Protein AF-A0A662XK79-F1 (afdb_monomer_lite)

Foldseek 3Di:
DDDDDLVVVLVPDDLVPDDPVCNVDPVSVVVVVVCPDPVNVVVVVVVVVVVVVVVVVVVLVVLVPDDLQNVQADPVRHGDDLVRLVVVLVVLVVVLVVQVPDPDRPPVSNVSSVVNNVSSVVVNVVVD

Radius of gyration: 21.62 Å; chains: 1; bounding box: 50×23×56 Å

pLDDT: mean 87.81, std 6.33, range [52.75, 94.81]

Secondary structure (DSSP, 8-state):
-PPP-HHHHHHH--GGGS-HHHHTS-HHHHHHHHHHSTTHHHHHHHHHHHHHHHHHHHHHHHHHH--HHHHTB-TTSPBPPHHHHHHHHHHHHHHHHHHHTSSS--HHHHHHHHHHHHHHHHHHHHT-

Sequence (128 aa):
MKAFSLPSFLASIKPRKLPPQIKLSKWKALYTAFVRSPHFEPWFNYRRQRCIHHFANTLRTLRQSVDADLLLSSPFGDDLSQEQCVKLQKEMEVALELEKARGEMDKQHIRIIKKHLKAVKQRLRSST

Structure (mmCIF, N/CA/C/O backbone):
data_AF-A0A662XK79-F1
#
_entry.id   AF-A0A662XK79-F1
#
loop_
_atom_site.group_PDB
_atom_site.id
_atom_site.type_symbol
_atom_site.label_atom_id
_atom_site.label_alt_id
_atom_site.label_comp_id
_atom_site.label_asym_id
_atom_site.label_entity_id
_atom_site.label_seq_id
_atom_site.pdbx_PDB_ins_code
_atom_site.Cartn_x
_atom_site.Cartn_y
_atom_site.Cartn_z
_atom_site.occupancy
_atom_site.B_iso_or_equiv
_atom_site.auth_seq_id
_atom_site.auth_comp_id
_atom_site.auth_asym_id
_atom_site.auth_atom_id
_atom_site.pdbx_PDB_model_num
ATOM 1 N N . MET A 1 1 ? -0.176 5.571 -3.724 1.00 64.56 1 MET A N 1
ATOM 2 C CA . MET A 1 1 ? 1.019 5.031 -4.425 1.00 64.56 1 MET A CA 1
ATOM 3 C C . MET A 1 1 ? 1.745 6.163 -5.134 1.00 64.56 1 MET A C 1
ATOM 5 O O . MET A 1 1 ? 1.076 6.931 -5.818 1.00 64.56 1 MET A O 1
ATOM 9 N N . LYS A 1 2 ? 3.077 6.243 -4.997 1.00 74.88 2 LYS A N 1
ATOM 10 C CA . LYS A 1 2 ? 3.925 7.246 -5.667 1.00 74.88 2 LYS A CA 1
ATOM 11 C C . LYS A 1 2 ? 3.724 7.211 -7.191 1.00 74.88 2 LYS A C 1
ATOM 13 O O . LYS A 1 2 ? 3.499 6.136 -7.754 1.00 74.88 2 LYS A O 1
ATOM 18 N N . ALA A 1 3 ? 3.778 8.374 -7.836 1.00 83.38 3 ALA A N 1
ATOM 19 C CA . ALA A 1 3 ? 3.783 8.465 -9.293 1.00 83.38 3 ALA A CA 1
ATOM 20 C C . ALA A 1 3 ? 5.038 7.789 -9.868 1.00 83.38 3 ALA A C 1
ATOM 22 O O . ALA A 1 3 ? 6.097 7.778 -9.230 1.00 83.38 3 ALA A O 1
ATOM 23 N N . PHE A 1 4 ? 4.916 7.208 -11.062 1.00 87.94 4 PHE A N 1
ATOM 24 C CA . PHE A 1 4 ? 6.075 6.659 -11.754 1.00 87.94 4 PHE A CA 1
ATOM 25 C C . PHE A 1 4 ? 7.028 7.793 -12.149 1.00 87.94 4 PHE A C 1
ATOM 27 O O . PHE A 1 4 ? 6.606 8.853 -12.598 1.00 87.94 4 PHE A O 1
ATOM 34 N N . SER A 1 5 ? 8.324 7.561 -11.967 1.00 91.75 5 SER A N 1
ATOM 35 C CA . SER A 1 5 ? 9.381 8.510 -12.304 1.00 91.75 5 SER A CA 1
ATOM 36 C C . SER A 1 5 ? 10.528 7.728 -12.917 1.00 91.75 5 SER A C 1
ATOM 38 O O . SER A 1 5 ? 11.120 6.877 -12.251 1.00 91.75 5 SER A O 1
ATOM 40 N N . LEU A 1 6 ? 10.852 8.022 -14.178 1.00 92.50 6 LEU A N 1
ATOM 41 C CA . LEU A 1 6 ? 11.962 7.381 -14.881 1.00 92.50 6 LEU A CA 1
ATOM 42 C C . LEU A 1 6 ? 13.299 7.547 -14.124 1.00 92.50 6 LEU A C 1
ATOM 44 O O . LEU A 1 6 ? 13.973 6.536 -13.928 1.00 92.50 6 LEU A O 1
ATOM 48 N N . PRO A 1 7 ? 13.670 8.742 -13.611 1.00 93.81 7 PRO A N 1
ATOM 49 C CA . PRO A 1 7 ? 14.865 8.889 -12.776 1.00 93.81 7 PRO A CA 1
ATOM 50 C C . PRO A 1 7 ? 14.857 7.986 -11.538 1.00 93.81 7 PRO A C 1
ATOM 52 O O . PRO A 1 7 ? 15.841 7.300 -11.266 1.00 93.81 7 PRO A O 1
ATOM 55 N N . SER A 1 8 ? 13.728 7.930 -10.820 1.00 91.50 8 SER A N 1
ATOM 56 C CA . SER A 1 8 ? 13.595 7.077 -9.629 1.00 91.50 8 SER A CA 1
ATOM 57 C C . SER A 1 8 ? 13.703 5.591 -9.984 1.00 91.50 8 SER A C 1
ATOM 59 O O . SER A 1 8 ? 14.341 4.822 -9.268 1.00 91.50 8 SER A O 1
ATOM 61 N N . PHE A 1 9 ? 13.103 5.183 -11.105 1.00 91.69 9 PHE A N 1
ATOM 62 C CA . PHE A 1 9 ? 13.165 3.813 -11.603 1.00 91.69 9 PHE A CA 1
ATOM 63 C C . PHE A 1 9 ? 14.600 3.413 -11.953 1.00 91.69 9 PHE A C 1
ATOM 65 O O . PHE A 1 9 ? 15.091 2.409 -11.439 1.00 91.69 9 PHE A O 1
ATOM 72 N N . LEU A 1 10 ? 15.306 4.224 -12.745 1.00 93.50 10 LEU A N 1
ATOM 73 C CA . LEU A 1 10 ? 16.693 3.950 -13.122 1.00 93.50 10 LEU A CA 1
ATOM 74 C C . LEU A 1 10 ? 17.627 3.898 -11.905 1.00 93.50 10 LEU A C 1
ATOM 76 O O . LEU A 1 10 ? 18.527 3.063 -11.876 1.00 93.50 10 LEU A O 1
ATOM 80 N N . ALA A 1 11 ? 17.396 4.738 -10.891 1.00 92.94 11 ALA A N 1
ATOM 81 C CA . ALA A 1 11 ? 18.157 4.718 -9.641 1.00 92.94 11 ALA A CA 1
ATOM 82 C C . ALA A 1 11 ? 17.901 3.456 -8.795 1.00 92.94 11 ALA A C 1
ATOM 84 O O . ALA A 1 11 ? 18.793 2.997 -8.088 1.00 92.94 11 ALA A O 1
ATOM 85 N N . SER A 1 12 ? 16.700 2.873 -8.876 1.00 92.19 12 SER A N 1
ATOM 86 C CA . SER A 1 12 ? 16.344 1.656 -8.129 1.00 92.19 12 SER A CA 1
ATOM 87 C C . SER A 1 12 ? 16.975 0.374 -8.691 1.00 92.19 12 SER A C 1
ATOM 89 O O . SER A 1 12 ? 17.062 -0.641 -7.992 1.00 92.19 12 SER A O 1
ATOM 91 N N . ILE A 1 13 ? 17.432 0.400 -9.948 1.00 92.12 13 ILE A N 1
ATOM 92 C CA . ILE A 1 13 ? 18.032 -0.758 -10.612 1.00 92.12 13 ILE A CA 1
ATOM 93 C C . ILE A 1 13 ? 19.426 -1.006 -10.035 1.00 92.12 13 ILE A C 1
ATOM 95 O O . ILE A 1 13 ? 20.287 -0.133 -10.056 1.00 92.12 13 ILE A O 1
ATOM 99 N N . LYS A 1 14 ? 19.672 -2.236 -9.570 1.00 91.88 14 LYS A N 1
ATOM 100 C CA . LYS A 1 14 ? 20.995 -2.696 -9.122 1.00 91.88 14 LYS A CA 1
ATOM 101 C C . LYS A 1 14 ? 21.740 -3.315 -10.310 1.00 91.88 14 LYS A C 1
ATOM 103 O O . LYS A 1 14 ? 21.460 -4.474 -10.625 1.00 91.88 14 LYS A O 1
ATOM 108 N N . PRO A 1 15 ? 22.726 -2.639 -10.939 1.00 87.25 15 PRO A N 1
ATOM 109 C CA . PRO A 1 15 ? 23.335 -3.131 -12.180 1.00 87.25 15 PRO A CA 1
ATOM 110 C C . PRO A 1 15 ? 24.010 -4.497 -12.010 1.00 87.25 15 PRO A C 1
ATOM 112 O O . PRO A 1 15 ? 23.971 -5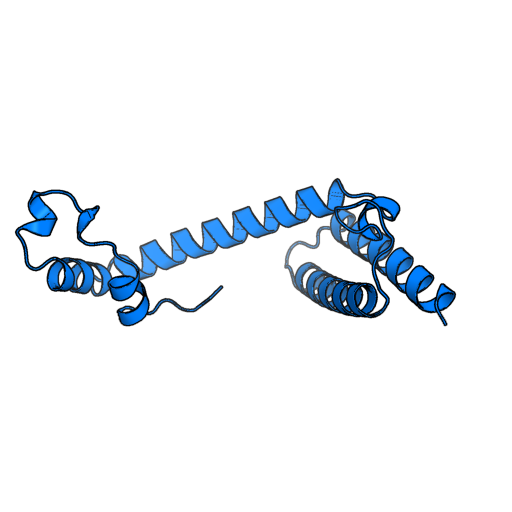.342 -12.900 1.00 87.25 15 PRO A O 1
ATOM 115 N N . ARG A 1 16 ? 24.549 -4.771 -10.814 1.00 87.12 16 ARG A N 1
ATOM 116 C CA . ARG A 1 16 ? 25.169 -6.059 -10.461 1.00 87.12 16 ARG A CA 1
ATOM 117 C C . ARG A 1 16 ? 24.200 -7.247 -10.516 1.00 87.12 16 ARG A C 1
ATOM 119 O O . ARG A 1 16 ? 24.653 -8.368 -10.725 1.00 87.12 16 ARG A O 1
ATOM 126 N N . LYS A 1 17 ? 22.890 -7.017 -10.375 1.00 91.81 17 LYS A N 1
ATOM 127 C CA . LYS A 1 17 ? 21.851 -8.060 -10.446 1.00 91.81 17 LYS A CA 1
ATOM 128 C C . LYS A 1 17 ? 21.284 -8.265 -11.853 1.00 91.81 17 LYS A C 1
ATOM 130 O O . LYS A 1 17 ? 20.444 -9.137 -12.036 1.00 91.81 17 LYS A O 1
ATOM 135 N N . LEU A 1 18 ? 21.715 -7.473 -12.835 1.00 89.69 18 LEU A N 1
ATOM 136 C CA . LEU A 1 18 ? 21.233 -7.612 -14.205 1.00 89.69 18 LEU A CA 1
ATOM 137 C C . LEU A 1 18 ? 21.827 -8.865 -14.882 1.00 89.69 18 LEU A C 1
ATOM 139 O O . LEU A 1 18 ? 22.957 -9.259 -14.562 1.00 89.69 18 LEU A O 1
ATOM 143 N N . PRO A 1 19 ? 21.104 -9.479 -15.831 1.00 90.94 19 PRO A N 1
ATOM 144 C CA . PRO A 1 19 ? 21.651 -10.515 -16.701 1.00 90.94 19 PRO A CA 1
ATOM 145 C C . PRO A 1 19 ? 22.919 -10.037 -17.434 1.00 90.94 19 PRO A C 1
ATOM 147 O O . PRO A 1 19 ? 22.996 -8.851 -17.780 1.00 90.94 19 PRO A O 1
ATOM 150 N N . PRO A 1 20 ? 23.906 -10.917 -17.696 1.00 89.31 20 PRO A N 1
ATOM 151 C CA . PRO A 1 20 ? 25.154 -10.555 -18.378 1.00 89.31 20 PRO A CA 1
ATOM 152 C C . PRO A 1 20 ? 24.943 -9.788 -19.690 1.00 89.31 20 PRO A C 1
ATOM 154 O O . PRO A 1 20 ? 25.593 -8.775 -19.921 1.00 89.31 20 PRO A O 1
ATOM 157 N N . GLN A 1 21 ? 23.961 -10.195 -20.495 1.00 88.00 21 GLN A N 1
ATOM 158 C CA . GLN A 1 21 ? 23.626 -9.572 -21.779 1.00 88.00 21 GLN A CA 1
ATOM 159 C C . GLN A 1 21 ? 23.222 -8.100 -21.613 1.00 88.00 21 GLN A C 1
ATOM 161 O O . GLN A 1 21 ? 23.595 -7.243 -22.407 1.00 88.00 21 GLN A O 1
ATOM 166 N N . ILE A 1 22 ? 22.494 -7.791 -20.538 1.00 87.31 22 ILE A N 1
ATOM 167 C CA . ILE A 1 22 ? 22.053 -6.428 -20.235 1.00 87.31 22 ILE A CA 1
ATOM 168 C C . ILE A 1 22 ? 23.205 -5.624 -19.624 1.00 87.31 22 ILE A C 1
ATOM 170 O O . ILE A 1 22 ? 23.372 -4.453 -19.961 1.00 87.31 22 ILE A O 1
ATOM 174 N N . LYS A 1 23 ? 24.036 -6.239 -18.771 1.00 82.44 23 LYS A N 1
ATOM 175 C CA . LYS A 1 23 ? 25.212 -5.589 -18.161 1.00 82.44 23 LYS A CA 1
ATOM 176 C C . LYS A 1 23 ? 26.216 -5.090 -19.194 1.00 82.44 23 LYS A C 1
ATOM 178 O O . LYS A 1 23 ? 26.751 -4.002 -19.022 1.00 82.44 23 LYS A O 1
ATOM 183 N N . LEU A 1 24 ? 26.455 -5.888 -20.234 1.00 82.31 24 LEU A N 1
ATOM 184 C CA . LEU A 1 24 ? 27.391 -5.576 -21.317 1.00 82.31 24 LEU A CA 1
ATOM 185 C C . LEU A 1 24 ? 26.857 -4.498 -22.276 1.00 82.31 24 LEU A C 1
ATOM 187 O O . LEU A 1 24 ? 27.596 -3.981 -23.107 1.00 82.31 24 LEU A O 1
ATOM 191 N N . SER A 1 25 ? 25.579 -4.138 -22.156 1.00 83.69 25 SER A N 1
ATOM 192 C CA . SER A 1 25 ? 24.919 -3.133 -22.986 1.00 83.69 25 SER A CA 1
ATOM 193 C C . SER A 1 25 ? 24.787 -1.777 -22.275 1.00 83.69 25 SER A C 1
ATOM 195 O O . SER A 1 25 ? 24.994 -1.646 -21.065 1.00 83.69 25 SER A O 1
ATOM 197 N N . LYS A 1 26 ? 24.329 -0.751 -23.007 1.00 89.44 26 LYS A N 1
ATOM 198 C CA . LYS A 1 26 ? 23.882 0.529 -22.428 1.00 89.44 26 LYS A CA 1
ATOM 199 C C . LYS A 1 26 ? 22.536 0.351 -21.702 1.00 89.44 26 LYS A C 1
ATOM 201 O O . LYS A 1 26 ? 21.518 0.887 -22.137 1.00 89.44 26 LYS A O 1
ATOM 206 N N . TRP A 1 27 ? 22.519 -0.377 -20.581 1.00 92.19 27 TRP A N 1
ATOM 207 C CA . TRP A 1 27 ? 21.290 -0.776 -19.876 1.00 92.19 27 TRP A CA 1
ATOM 208 C C . TRP A 1 27 ? 20.348 0.401 -19.579 1.00 92.19 27 TRP A C 1
ATOM 210 O O . TRP A 1 27 ? 19.142 0.286 -19.782 1.00 92.19 27 TRP A O 1
ATOM 220 N N . LYS A 1 28 ? 20.879 1.567 -19.175 1.00 93.62 28 LYS A N 1
ATOM 221 C CA . LYS A 1 28 ? 20.066 2.773 -18.923 1.00 93.62 28 LYS A CA 1
ATOM 222 C C . LYS A 1 28 ? 19.273 3.199 -20.159 1.00 93.62 28 LYS A C 1
ATOM 224 O O . LYS A 1 28 ? 18.103 3.554 -20.037 1.00 93.62 28 LYS A O 1
ATOM 229 N N . ALA A 1 29 ? 19.900 3.153 -21.334 1.00 93.12 29 ALA A N 1
ATOM 230 C CA . ALA A 1 29 ? 19.259 3.502 -22.596 1.00 93.12 29 ALA A CA 1
ATOM 231 C C . ALA A 1 29 ? 18.180 2.478 -22.970 1.00 93.12 29 ALA A C 1
ATOM 233 O O . ALA A 1 29 ? 17.080 2.882 -23.333 1.00 93.12 29 ALA A O 1
ATOM 234 N N . LEU A 1 30 ? 18.446 1.179 -22.784 1.00 91.56 30 LEU A N 1
ATOM 235 C CA . LEU A 1 30 ? 17.460 0.118 -23.029 1.00 91.56 30 LEU A CA 1
ATOM 236 C C . LEU A 1 30 ? 16.203 0.289 -22.171 1.00 91.56 30 LEU A C 1
ATOM 238 O O . LEU A 1 30 ? 15.092 0.319 -22.693 1.00 91.56 30 LEU A O 1
ATOM 242 N N . TYR A 1 31 ? 16.367 0.462 -20.858 1.00 92.31 31 TYR A N 1
ATOM 243 C CA . TYR A 1 31 ? 15.231 0.662 -19.955 1.00 92.31 31 TYR A CA 1
ATOM 244 C C . TYR A 1 31 ? 14.498 1.982 -20.217 1.00 92.31 31 TYR A C 1
ATOM 246 O O . TYR A 1 31 ? 13.278 2.038 -20.092 1.00 92.31 31 TYR A O 1
ATOM 254 N N . THR A 1 32 ? 15.216 3.032 -20.623 1.00 94.81 32 THR A N 1
ATOM 255 C CA . THR A 1 32 ? 14.598 4.301 -21.036 1.00 94.81 32 THR A CA 1
ATOM 256 C C . THR A 1 32 ? 13.756 4.126 -22.299 1.00 94.81 32 THR A C 1
ATOM 258 O O . THR A 1 32 ? 12.629 4.611 -22.343 1.00 94.81 32 THR A O 1
ATOM 261 N N . ALA A 1 33 ? 14.271 3.415 -23.305 1.00 93.25 33 ALA A N 1
ATOM 262 C CA . ALA A 1 33 ? 13.544 3.126 -24.538 1.00 93.25 33 ALA A CA 1
ATOM 263 C C . ALA A 1 33 ? 12.298 2.272 -24.268 1.00 93.25 33 ALA A C 1
ATOM 265 O O . ALA A 1 33 ? 11.225 2.582 -24.774 1.00 93.25 33 ALA A O 1
ATOM 266 N N . PHE A 1 34 ? 12.415 1.261 -23.402 1.00 92.00 34 PHE A N 1
ATOM 267 C CA . PHE A 1 34 ? 11.276 0.456 -22.966 1.00 92.00 34 PHE A CA 1
ATOM 268 C C . PHE A 1 34 ? 10.183 1.314 -22.316 1.00 92.00 34 PHE A C 1
ATOM 270 O O . PHE A 1 34 ? 9.028 1.235 -22.720 1.00 92.00 34 PHE A O 1
ATOM 277 N N . VAL A 1 35 ? 10.544 2.176 -21.360 1.00 94.00 35 VAL A N 1
ATOM 278 C CA . VAL A 1 35 ? 9.591 3.060 -20.664 1.00 94.00 35 VAL A CA 1
ATOM 279 C C . VAL A 1 35 ? 8.930 4.067 -21.609 1.00 94.00 35 VAL A C 1
ATOM 281 O O . VAL A 1 35 ? 7.773 4.420 -21.417 1.00 94.00 35 VAL A O 1
ATOM 284 N N . ARG A 1 36 ? 9.652 4.533 -22.631 1.00 93.94 36 ARG A N 1
ATOM 285 C CA . ARG A 1 36 ? 9.124 5.455 -23.649 1.00 93.94 36 ARG A CA 1
ATOM 286 C C . ARG A 1 36 ? 8.322 4.758 -24.750 1.00 93.94 36 ARG A C 1
ATOM 288 O O . ARG A 1 36 ? 7.767 5.444 -25.601 1.00 93.94 36 ARG A O 1
ATOM 295 N N . SER A 1 37 ? 8.282 3.427 -24.769 1.00 93.62 37 SER A N 1
ATOM 296 C CA . SER A 1 37 ? 7.508 2.689 -25.764 1.00 93.62 37 SER A CA 1
ATOM 297 C C . SER A 1 37 ? 6.002 2.923 -25.567 1.00 93.62 37 SER A C 1
ATOM 299 O O . SER A 1 37 ? 5.545 3.049 -24.427 1.00 93.62 37 SER A O 1
ATOM 301 N N . PRO A 1 38 ? 5.200 2.918 -26.646 1.00 93.75 38 PRO A N 1
ATOM 302 C CA . PRO A 1 38 ? 3.760 3.188 -26.567 1.00 93.75 38 PRO A CA 1
ATOM 303 C C . PRO A 1 38 ? 2.992 2.153 -25.730 1.00 93.75 38 PRO A C 1
ATOM 305 O O . PRO A 1 38 ? 1.895 2.420 -25.249 1.00 93.75 38 PRO A O 1
ATOM 308 N N . HIS A 1 39 ? 3.566 0.968 -25.522 1.00 91.75 39 HIS A N 1
ATOM 309 C CA . HIS A 1 39 ? 2.935 -0.110 -24.762 1.00 91.75 39 HIS A CA 1
ATOM 310 C C . HIS A 1 39 ? 3.237 -0.056 -23.264 1.00 91.75 39 HIS A C 1
ATOM 312 O O . HIS A 1 39 ? 2.565 -0.739 -22.489 1.00 91.75 39 HIS A O 1
ATOM 318 N N . PHE A 1 40 ? 4.225 0.739 -22.838 1.00 92.94 40 PHE A N 1
ATOM 319 C CA . PHE A 1 40 ? 4.628 0.784 -21.437 1.00 92.94 40 PHE A CA 1
ATOM 320 C C . PHE A 1 40 ? 3.525 1.342 -20.547 1.00 92.94 40 PHE A C 1
ATOM 322 O O . PHE A 1 40 ? 3.168 0.706 -19.560 1.00 92.94 40 PHE A O 1
ATOM 329 N N . GLU A 1 41 ? 2.979 2.509 -20.881 1.00 90.56 41 GLU A N 1
ATOM 330 C CA . GLU A 1 41 ? 2.013 3.191 -20.021 1.00 90.56 41 GLU A CA 1
ATOM 331 C C . GLU A 1 41 ? 0.703 2.398 -19.846 1.00 90.56 41 GLU A C 1
ATOM 333 O O . GLU A 1 41 ? 0.309 2.184 -18.694 1.00 90.56 41 GLU A O 1
ATOM 338 N N . PRO A 1 42 ? 0.072 1.848 -20.907 1.00 93.00 42 PRO A N 1
ATOM 339 C CA . PRO A 1 42 ? -1.092 0.975 -20.751 1.00 93.00 42 PRO A CA 1
ATOM 340 C C . PRO A 1 42 ? -0.800 -0.256 -19.882 1.00 93.00 42 PRO A C 1
ATOM 342 O O . PRO A 1 42 ? -1.550 -0.563 -18.951 1.00 93.00 42 PRO A O 1
ATOM 345 N N . TRP A 1 43 ? 0.322 -0.938 -20.136 1.00 92.81 43 TRP A N 1
ATOM 346 C CA . TRP A 1 43 ? 0.735 -2.111 -19.363 1.00 92.81 43 TRP A CA 1
ATOM 347 C C . TRP A 1 43 ? 1.007 -1.768 -17.892 1.00 92.81 43 TRP A C 1
ATOM 349 O O . TRP A 1 43 ? 0.544 -2.472 -16.988 1.00 92.81 43 TRP A O 1
ATOM 359 N N . PHE A 1 44 ? 1.732 -0.676 -17.642 1.00 91.62 44 PHE A N 1
ATOM 360 C CA . PHE A 1 44 ? 2.093 -0.214 -16.307 1.00 91.62 44 PHE A CA 1
ATOM 361 C C . PHE A 1 44 ? 0.851 0.184 -15.514 1.00 91.62 44 PHE A C 1
ATOM 363 O O . PHE A 1 44 ? 0.689 -0.248 -14.372 1.00 91.62 44 PHE A O 1
ATOM 370 N N . ASN A 1 45 ? -0.057 0.947 -16.126 1.00 91.31 45 ASN A N 1
ATOM 371 C CA . ASN A 1 45 ? -1.300 1.369 -15.494 1.00 91.31 45 ASN A CA 1
ATOM 372 C C . ASN A 1 45 ? -2.192 0.171 -15.165 1.00 91.31 45 ASN A C 1
ATOM 374 O O . ASN A 1 45 ? -2.665 0.072 -14.033 1.00 91.31 45 ASN A O 1
ATOM 378 N N . TYR A 1 46 ? -2.340 -0.790 -16.082 1.00 93.12 46 TYR A N 1
ATOM 379 C CA . TYR A 1 46 ? -3.077 -2.027 -15.814 1.00 93.12 46 TYR A CA 1
ATOM 380 C C . TYR A 1 46 ? -2.486 -2.805 -14.627 1.00 93.12 46 TYR A C 1
ATOM 382 O O . TYR A 1 46 ? -3.198 -3.156 -13.681 1.00 93.12 46 TYR A O 1
ATOM 390 N N . ARG A 1 47 ? -1.164 -3.028 -14.620 1.00 91.94 47 ARG A N 1
ATOM 391 C CA . ARG A 1 47 ? -0.468 -3.714 -13.516 1.00 91.94 47 ARG A CA 1
ATOM 392 C C . ARG A 1 47 ? -0.626 -2.960 -12.197 1.00 91.94 47 ARG A C 1
ATOM 394 O O . ARG A 1 47 ? -0.909 -3.581 -11.174 1.00 91.94 47 ARG A O 1
ATOM 401 N N . ARG A 1 48 ? -0.492 -1.632 -12.217 1.00 91.44 48 ARG A N 1
ATOM 402 C CA . ARG A 1 48 ? -0.659 -0.769 -11.044 1.00 91.44 48 ARG A CA 1
ATOM 403 C C . ARG A 1 48 ? -2.076 -0.860 -10.487 1.00 91.44 48 ARG A C 1
ATOM 405 O O . ARG A 1 48 ? -2.221 -1.045 -9.283 1.00 91.44 48 ARG A O 1
ATOM 412 N N . GLN A 1 49 ? -3.099 -0.783 -11.336 1.00 90.19 49 GLN A N 1
ATOM 413 C CA . GLN A 1 49 ? -4.493 -0.910 -10.904 1.00 90.19 49 GLN A CA 1
ATOM 414 C C . GLN A 1 49 ? -4.784 -2.288 -10.315 1.00 90.19 49 GLN A C 1
ATOM 416 O O . GLN A 1 49 ? -5.385 -2.386 -9.248 1.00 90.19 49 GLN A O 1
ATOM 421 N N . ARG A 1 50 ? -4.269 -3.354 -10.935 1.00 91.94 50 ARG A N 1
ATOM 422 C CA . ARG A 1 50 ? -4.379 -4.711 -10.391 1.00 91.94 50 ARG A CA 1
ATOM 423 C C . ARG A 1 50 ? -3.725 -4.830 -9.010 1.00 91.94 50 ARG A C 1
ATOM 425 O O . ARG A 1 50 ? -4.321 -5.418 -8.113 1.00 91.94 50 ARG A O 1
ATOM 432 N N . CYS A 1 51 ? -2.538 -4.255 -8.807 1.00 91.31 51 CYS A N 1
ATOM 433 C CA . CYS A 1 51 ? -1.893 -4.233 -7.490 1.00 91.31 51 CYS A CA 1
ATOM 434 C C . CYS A 1 51 ? -2.697 -3.432 -6.459 1.00 91.31 51 CYS A C 1
ATOM 436 O O . CYS A 1 51 ? -2.857 -3.893 -5.334 1.00 91.31 51 CYS A O 1
ATOM 438 N N . ILE A 1 52 ? -3.227 -2.262 -6.837 1.00 88.75 52 ILE A N 1
ATOM 439 C CA . ILE A 1 52 ? -4.090 -1.448 -5.965 1.00 88.75 52 ILE A CA 1
ATOM 440 C C . ILE A 1 52 ? -5.325 -2.245 -5.548 1.00 88.75 52 ILE A C 1
ATOM 442 O O . ILE A 1 52 ? -5.675 -2.252 -4.371 1.00 88.75 52 ILE A O 1
ATOM 446 N N . HIS A 1 53 ? -5.959 -2.935 -6.495 1.00 88.50 53 HIS A N 1
ATOM 447 C CA . HIS A 1 53 ? -7.127 -3.764 -6.236 1.00 88.50 53 HIS A CA 1
ATOM 448 C C . HIS A 1 53 ? -6.813 -4.901 -5.255 1.00 88.50 53 HIS A C 1
ATOM 450 O O . HIS A 1 53 ? -7.490 -5.026 -4.237 1.00 88.50 53 HIS A O 1
ATOM 456 N N . HIS A 1 54 ? -5.757 -5.681 -5.513 1.00 90.44 54 HIS A N 1
ATOM 457 C CA . HIS A 1 54 ? -5.344 -6.771 -4.620 1.00 90.44 54 HIS A CA 1
ATOM 458 C C . HIS A 1 54 ? -4.993 -6.265 -3.226 1.00 90.44 54 HIS A C 1
ATOM 460 O O . HIS A 1 54 ? -5.499 -6.797 -2.245 1.00 90.44 54 HIS A O 1
ATOM 466 N N . PHE A 1 55 ? -4.206 -5.192 -3.131 1.00 89.06 55 PHE A N 1
ATOM 467 C CA . PHE A 1 55 ? -3.840 -4.604 -1.846 1.00 89.06 55 PHE A CA 1
ATOM 468 C C . PHE A 1 55 ? -5.067 -4.098 -1.078 1.00 89.06 55 PHE A C 1
ATOM 470 O O . PHE A 1 55 ? -5.197 -4.354 0.117 1.00 89.06 55 PHE A O 1
ATOM 477 N N . ALA A 1 56 ? -6.003 -3.433 -1.761 1.00 85.25 56 ALA A N 1
ATOM 478 C CA . ALA A 1 56 ? -7.251 -2.991 -1.150 1.00 85.25 56 ALA A CA 1
ATOM 479 C C . ALA A 1 56 ? -8.071 -4.174 -0.614 1.00 85.25 56 ALA A C 1
ATOM 481 O O . ALA A 1 56 ? -8.587 -4.088 0.499 1.00 85.25 56 ALA A O 1
ATOM 482 N N . ASN A 1 57 ? -8.159 -5.275 -1.365 1.00 87.38 57 ASN A N 1
ATOM 483 C CA . ASN A 1 57 ? -8.873 -6.475 -0.930 1.00 87.38 57 ASN A CA 1
ATOM 484 C C . ASN A 1 57 ? -8.192 -7.132 0.273 1.00 87.38 57 ASN A C 1
ATOM 486 O O . ASN A 1 57 ? -8.866 -7.401 1.261 1.00 87.38 57 ASN A O 1
ATOM 490 N N . THR A 1 58 ? -6.867 -7.299 0.252 1.00 89.00 58 THR A N 1
ATOM 491 C CA . THR A 1 58 ? -6.113 -7.813 1.405 1.00 89.00 58 THR A CA 1
ATOM 492 C C . THR A 1 58 ? -6.347 -6.952 2.646 1.00 89.00 58 THR A C 1
ATOM 494 O O . THR A 1 58 ? -6.641 -7.480 3.713 1.00 89.00 58 THR A O 1
ATOM 497 N N . LEU A 1 59 ? -6.307 -5.621 2.512 1.00 86.62 59 LEU A N 1
ATOM 498 C CA . LEU A 1 59 ? -6.617 -4.712 3.619 1.00 86.62 59 LEU A CA 1
ATOM 499 C C . LEU A 1 59 ? -8.068 -4.818 4.103 1.00 86.62 59 LEU A C 1
ATOM 501 O O . LEU A 1 59 ? -8.337 -4.510 5.265 1.00 86.62 59 LEU A O 1
ATOM 505 N N . ARG A 1 60 ? -9.030 -5.183 3.244 1.00 85.62 60 ARG A N 1
ATOM 506 C CA . ARG A 1 60 ? -10.396 -5.477 3.703 1.00 85.62 60 ARG A CA 1
ATOM 507 C C . ARG A 1 60 ? -10.417 -6.744 4.534 1.00 85.62 60 ARG A C 1
ATOM 509 O O . ARG A 1 60 ? -10.857 -6.681 5.673 1.00 85.62 60 ARG A O 1
ATOM 516 N N . THR A 1 61 ? -9.887 -7.839 3.998 1.00 87.75 61 THR A N 1
ATOM 517 C CA . THR A 1 61 ? -9.842 -9.133 4.685 1.00 87.75 61 THR A CA 1
ATOM 518 C C . THR A 1 61 ? -9.168 -9.016 6.051 1.00 87.75 61 THR A C 1
ATOM 520 O O . THR A 1 61 ? -9.732 -9.464 7.041 1.00 87.75 61 THR A O 1
ATOM 523 N N . LEU A 1 62 ? -8.029 -8.319 6.134 1.00 87.56 62 LEU A N 1
ATOM 524 C CA . LEU A 1 62 ? -7.337 -8.085 7.406 1.00 87.56 62 LEU A CA 1
ATOM 525 C C . LEU A 1 62 ? -8.191 -7.298 8.407 1.00 87.56 62 LEU A C 1
ATOM 527 O O . LEU A 1 62 ? -8.240 -7.634 9.582 1.00 87.56 62 LEU A O 1
ATOM 531 N N . ARG A 1 63 ? -8.909 -6.261 7.962 1.00 87.19 63 ARG A N 1
ATOM 532 C CA . ARG A 1 63 ? -9.815 -5.508 8.848 1.00 87.19 63 ARG A CA 1
ATOM 533 C C . ARG A 1 63 ? -10.982 -6.355 9.352 1.00 87.19 63 ARG A C 1
ATOM 535 O O . ARG A 1 63 ? -11.454 -6.107 10.456 1.00 87.19 63 ARG A O 1
ATOM 542 N N . GLN A 1 64 ? -11.447 -7.312 8.551 1.00 85.94 64 GLN A N 1
ATOM 543 C CA . GLN A 1 64 ? -12.513 -8.238 8.932 1.00 85.94 64 GLN A CA 1
ATOM 544 C C . GLN A 1 64 ? -12.040 -9.289 9.941 1.00 85.94 64 GLN A C 1
ATOM 546 O O . GLN A 1 64 ? -12.843 -9.726 10.757 1.00 85.94 64 GLN A O 1
ATOM 551 N N . SER A 1 65 ? -10.762 -9.676 9.899 1.00 87.00 65 SER A N 1
ATOM 552 C CA . SER A 1 65 ? -10.188 -10.679 10.803 1.00 87.00 65 SER A CA 1
ATOM 553 C C . SER A 1 65 ? -9.671 -10.116 12.129 1.00 87.00 65 SER A C 1
ATOM 555 O O . SER A 1 65 ? -9.299 -10.893 12.998 1.00 87.00 65 SER A O 1
ATOM 557 N N . VAL A 1 66 ? -9.573 -8.791 12.273 1.00 87.00 66 VAL A N 1
ATOM 558 C CA . VAL A 1 66 ? -9.057 -8.143 13.488 1.00 87.00 66 VAL A CA 1
ATOM 559 C C . VAL A 1 66 ? -10.209 -7.752 14.407 1.00 87.00 66 VAL A C 1
ATOM 561 O O . VAL A 1 66 ? -11.105 -7.001 14.007 1.00 87.00 66 VAL A O 1
ATOM 564 N N . ASP A 1 67 ? -10.148 -8.221 15.651 1.00 85.00 67 ASP A N 1
ATOM 565 C CA . ASP A 1 67 ? -11.058 -7.814 16.716 1.00 85.00 67 ASP A CA 1
ATOM 566 C C . ASP A 1 67 ? -10.719 -6.432 17.280 1.00 85.00 67 ASP A C 1
ATOM 568 O O . ASP A 1 67 ? -9.595 -5.944 17.178 1.00 85.00 67 ASP A O 1
ATOM 572 N N . ALA A 1 68 ? -11.720 -5.791 17.884 1.00 79.75 68 ALA A N 1
ATOM 573 C CA . ALA A 1 68 ? -11.586 -4.441 18.424 1.00 79.75 68 ALA A CA 1
ATOM 574 C C . ALA A 1 68 ? -10.556 -4.352 19.563 1.00 79.75 68 ALA A C 1
ATOM 576 O O . ALA A 1 68 ? -9.917 -3.316 19.699 1.00 79.75 68 ALA A O 1
ATOM 577 N N . ASP A 1 69 ? -10.369 -5.427 20.329 1.00 80.69 69 ASP A N 1
ATOM 578 C CA . ASP A 1 69 ? -9.394 -5.461 21.423 1.00 80.69 69 ASP A CA 1
ATOM 579 C C . ASP A 1 69 ? -7.967 -5.539 20.868 1.00 80.69 69 ASP A C 1
ATOM 581 O O . ASP A 1 69 ? -7.124 -4.717 21.208 1.00 80.69 69 ASP A O 1
ATOM 585 N N . LEU A 1 70 ? -7.731 -6.428 19.895 1.00 84.69 70 LEU A N 1
ATOM 586 C CA . LEU A 1 70 ? -6.449 -6.538 19.185 1.00 84.69 70 LEU A CA 1
ATOM 587 C C . LEU A 1 70 ? -6.079 -5.259 18.427 1.00 84.69 70 LEU A C 1
ATOM 589 O O . LEU A 1 70 ? -4.905 -4.942 18.267 1.00 84.69 70 LEU A O 1
ATOM 593 N N . LEU A 1 71 ? -7.080 -4.521 17.949 1.00 85.69 71 LEU A N 1
ATOM 594 C CA . LEU A 1 71 ? -6.889 -3.234 17.289 1.00 85.69 71 LEU A CA 1
ATOM 595 C C . LEU A 1 71 ? -6.299 -2.173 18.235 1.00 85.69 71 LEU A C 1
ATOM 597 O O . LEU A 1 71 ? -5.610 -1.264 17.775 1.00 85.69 71 LEU A O 1
ATOM 601 N N . LEU A 1 72 ? -6.606 -2.260 19.531 1.00 87.44 72 LEU A N 1
ATOM 602 C CA . LEU A 1 72 ? -6.167 -1.309 20.553 1.00 87.44 72 LEU A CA 1
ATOM 603 C C . LEU A 1 72 ? -4.867 -1.731 21.243 1.00 87.44 72 LEU A C 1
ATOM 605 O O . LEU A 1 72 ? -4.379 -0.991 22.096 1.00 87.44 72 LEU A O 1
ATOM 609 N N . SER A 1 73 ? -4.286 -2.859 20.834 1.00 86.56 73 SER A N 1
ATOM 610 C CA . SER A 1 73 ? -3.007 -3.347 21.331 1.00 86.56 73 SER A CA 1
ATOM 611 C C . SER A 1 73 ? -1.860 -3.036 20.364 1.00 86.56 73 SER A C 1
ATOM 613 O O . SER A 1 73 ? -1.951 -3.169 19.142 1.00 86.56 73 SER A O 1
ATOM 615 N N . SER A 1 74 ? -0.736 -2.641 20.940 1.00 82.75 74 SER A N 1
ATOM 616 C CA . SER A 1 74 ? 0.590 -2.622 20.340 1.00 82.75 74 SER A CA 1
ATOM 617 C C . SER A 1 74 ? 1.024 -4.044 19.948 1.00 82.75 74 SER A C 1
ATOM 619 O O . SER A 1 74 ? 0.581 -5.017 20.563 1.00 82.75 74 SER A O 1
ATOM 621 N N . PRO A 1 75 ? 1.956 -4.207 18.987 1.00 78.81 75 PRO A N 1
ATOM 622 C CA . PRO A 1 75 ? 2.538 -5.510 18.650 1.00 78.81 75 PRO A CA 1
ATOM 623 C C . PRO A 1 75 ? 3.149 -6.284 19.830 1.00 78.81 75 PRO A C 1
ATOM 625 O O . PRO A 1 75 ? 3.33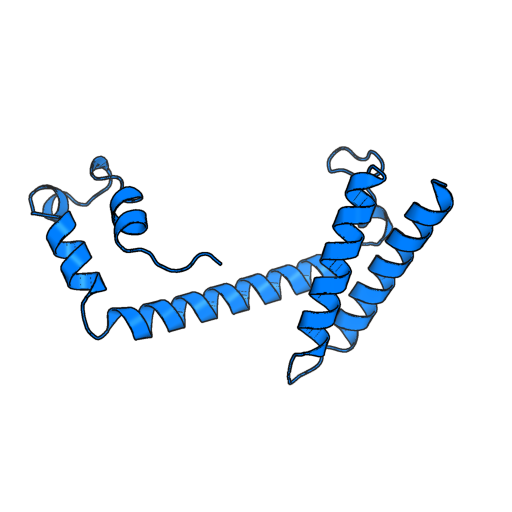9 -7.491 19.722 1.00 78.81 75 PRO A O 1
ATOM 628 N N . PHE A 1 76 ? 3.467 -5.602 20.934 1.00 82.44 76 PHE A N 1
ATOM 629 C CA . PHE A 1 76 ? 4.018 -6.201 22.153 1.00 82.44 76 PHE A CA 1
ATOM 630 C C . PHE A 1 76 ? 2.958 -6.525 23.220 1.00 82.44 76 PHE A C 1
ATOM 632 O O . PHE A 1 76 ? 3.307 -7.010 24.290 1.00 82.44 76 PHE A O 1
ATOM 639 N N . GLY A 1 77 ? 1.674 -6.290 22.932 1.00 78.56 77 GLY A N 1
ATOM 640 C CA . GLY A 1 77 ? 0.561 -6.539 23.852 1.00 78.56 77 GLY A CA 1
ATOM 641 C C . GLY A 1 77 ? 0.194 -5.355 24.752 1.00 78.56 77 GLY A C 1
ATOM 642 O O . GLY A 1 77 ? -0.849 -5.407 25.394 1.00 78.56 77 GLY A O 1
ATOM 643 N N . ASP A 1 78 ? 0.995 -4.287 24.765 1.00 83.56 78 ASP A N 1
ATOM 644 C CA . ASP A 1 78 ? 0.665 -3.045 25.477 1.00 83.56 78 ASP A CA 1
ATOM 645 C C . ASP A 1 78 ? -0.516 -2.316 24.826 1.00 83.56 78 ASP A C 1
ATOM 647 O O . ASP A 1 78 ? -0.754 -2.459 23.630 1.00 83.56 78 ASP A O 1
ATOM 651 N N . ASP A 1 79 ? -1.214 -1.461 25.565 1.00 85.12 79 ASP A N 1
ATOM 652 C CA . ASP A 1 79 ? -2.227 -0.586 24.972 1.00 85.12 79 ASP A CA 1
ATOM 653 C C . ASP A 1 79 ? -1.602 0.456 24.030 1.00 85.12 79 ASP A C 1
ATOM 655 O O . ASP A 1 79 ? -0.516 0.989 24.276 1.00 85.12 79 ASP A O 1
ATOM 659 N N . LEU A 1 80 ? -2.320 0.808 22.960 1.00 85.69 80 LEU A N 1
ATOM 660 C CA . LEU A 1 80 ? -1.939 1.924 22.096 1.00 85.69 80 LEU A CA 1
ATOM 661 C C . LEU A 1 80 ? -1.913 3.246 22.872 1.00 85.69 80 LEU A C 1
ATOM 663 O O . LEU A 1 80 ? -2.828 3.569 23.634 1.00 85.69 80 LEU A O 1
ATOM 667 N N . SER A 1 81 ? -0.905 4.072 22.586 1.00 88.25 81 SER A N 1
ATOM 668 C CA . SER A 1 81 ? -0.840 5.431 23.117 1.00 88.25 81 SER A CA 1
ATOM 669 C C . SER A 1 81 ? -1.991 6.295 22.587 1.00 88.25 81 SER A C 1
ATOM 671 O O . SER A 1 81 ? -2.589 6.020 21.540 1.00 88.25 81 SER A O 1
ATOM 673 N N . GLN A 1 82 ? -2.286 7.397 23.279 1.00 88.00 82 GLN A N 1
ATOM 674 C CA . GLN A 1 82 ? -3.319 8.339 22.843 1.00 88.00 82 GLN A CA 1
ATOM 675 C C . GLN A 1 82 ? -3.031 8.890 21.436 1.00 88.00 82 GLN A C 1
ATOM 677 O O . GLN A 1 82 ? -3.930 8.951 20.598 1.00 88.00 82 GLN A O 1
ATOM 682 N N . GLU A 1 83 ? -1.772 9.226 21.140 1.00 90.06 83 GLU A N 1
ATOM 683 C CA . GLU A 1 83 ? -1.352 9.698 19.815 1.00 90.06 83 GLU A CA 1
ATOM 684 C C . GLU A 1 83 ? -1.589 8.645 18.726 1.00 90.06 83 GLU A C 1
ATOM 686 O O . GLU A 1 83 ? -2.085 8.961 17.638 1.00 90.06 83 GLU A O 1
ATOM 691 N N . GLN A 1 84 ? -1.284 7.378 19.027 1.00 89.81 84 GLN A N 1
ATOM 692 C CA . GLN A 1 84 ? -1.540 6.259 18.123 1.00 89.81 84 GLN A CA 1
ATOM 693 C C . GLN A 1 84 ? -3.040 6.067 17.890 1.00 89.81 84 GLN A C 1
ATOM 695 O O . GLN A 1 84 ? -3.456 5.902 16.743 1.00 89.81 84 GLN A O 1
ATOM 700 N N . CYS A 1 85 ? -3.863 6.179 18.935 1.00 90.19 85 CYS A N 1
ATOM 701 C CA . CYS A 1 85 ? -5.319 6.112 18.821 1.00 90.19 85 CYS A CA 1
ATOM 702 C C . CYS A 1 85 ? -5.892 7.260 17.970 1.00 90.19 85 CYS A C 1
ATOM 704 O O . CYS A 1 85 ? -6.756 7.024 17.125 1.00 90.19 85 CYS A O 1
ATOM 706 N N . VAL A 1 86 ? -5.392 8.494 18.123 1.00 91.88 86 VAL A N 1
ATOM 707 C CA . VAL A 1 86 ? -5.805 9.643 17.290 1.00 91.88 86 VAL A CA 1
ATOM 708 C C . VAL A 1 86 ? -5.429 9.422 15.825 1.00 91.88 86 VAL A C 1
ATOM 710 O O . VAL A 1 86 ? -6.225 9.702 14.924 1.00 91.88 86 VAL A O 1
ATOM 713 N N . LYS A 1 87 ? -4.223 8.907 15.564 1.00 92.50 87 LYS A N 1
ATOM 714 C CA . LYS A 1 87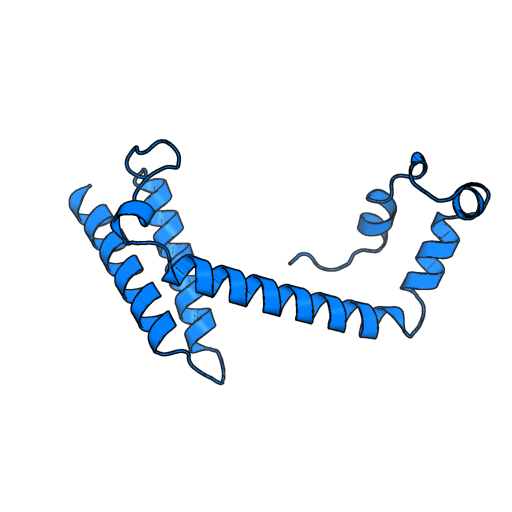 ? -3.783 8.578 14.204 1.00 92.50 87 LYS A CA 1
ATOM 715 C C . LYS A 1 87 ? -4.658 7.485 13.591 1.00 92.50 87 LYS A C 1
ATOM 717 O O . LYS A 1 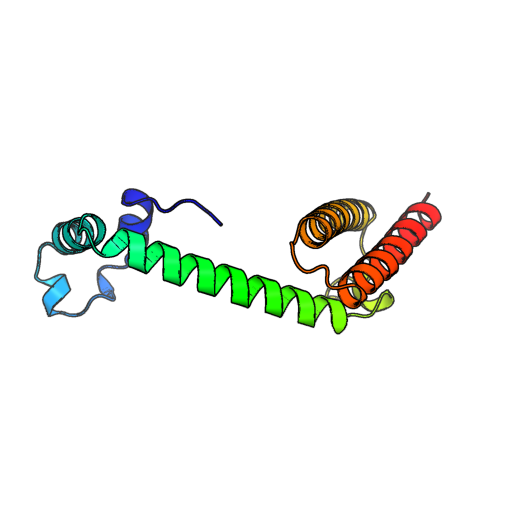87 ? -5.148 7.658 12.475 1.00 92.50 87 LYS A O 1
ATOM 722 N N . LEU A 1 88 ? -4.919 6.420 14.345 1.00 91.00 88 LEU A N 1
ATOM 723 C CA . LEU A 1 88 ? -5.777 5.315 13.932 1.00 91.00 88 LEU A CA 1
ATOM 724 C C . LEU A 1 88 ? -7.204 5.788 13.626 1.00 91.00 88 LEU A C 1
ATOM 726 O O . LEU A 1 88 ? -7.769 5.405 12.604 1.00 91.00 88 LEU A O 1
ATOM 730 N N . GLN A 1 89 ? -7.767 6.678 14.451 1.00 92.75 89 GLN A N 1
ATOM 731 C CA . GLN A 1 89 ? -9.077 7.279 14.195 1.00 92.75 89 GLN A CA 1
ATOM 732 C C . GLN A 1 89 ? -9.111 7.990 12.834 1.00 92.75 89 GLN A C 1
ATOM 734 O O . GLN A 1 89 ? -10.014 7.731 12.036 1.00 92.75 89 GLN A O 1
ATOM 739 N N . LYS A 1 90 ? -8.122 8.848 12.546 1.00 93.31 90 LYS A N 1
ATOM 740 C CA . LYS A 1 90 ? -8.035 9.577 11.267 1.00 93.31 90 LYS A CA 1
ATOM 741 C C . LYS A 1 90 ? -7.919 8.622 10.080 1.00 93.31 90 LYS A C 1
ATOM 743 O O . LYS A 1 90 ? -8.608 8.795 9.077 1.00 93.31 90 LYS A O 1
ATOM 748 N N . GLU A 1 91 ? -7.077 7.597 10.193 1.00 91.00 91 GLU A N 1
ATOM 749 C CA . GLU A 1 91 ? -6.902 6.585 9.144 1.00 91.00 91 GLU A CA 1
ATOM 750 C C . GLU A 1 91 ? -8.198 5.801 8.881 1.00 91.00 91 GLU A C 1
ATOM 752 O O . GLU A 1 91 ? -8.553 5.554 7.725 1.00 91.00 91 GLU A O 1
ATOM 757 N N . MET A 1 92 ? -8.953 5.468 9.933 1.00 91.12 92 MET A N 1
ATOM 758 C CA . MET A 1 92 ? -10.251 4.799 9.815 1.00 91.12 92 MET A CA 1
ATOM 759 C C . MET A 1 92 ? -11.333 5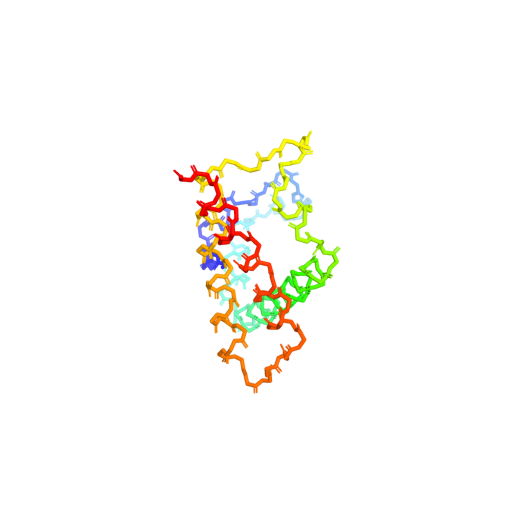.683 9.199 1.00 91.12 92 MET A C 1
ATOM 761 O O . MET A 1 92 ? -12.138 5.188 8.411 1.00 91.12 92 MET A O 1
ATOM 765 N N . GLU A 1 93 ? -11.356 6.974 9.527 1.00 92.62 93 GLU A N 1
ATOM 766 C CA . GLU A 1 93 ? -12.288 7.937 8.933 1.00 92.62 93 GLU A CA 1
ATOM 767 C C . GLU A 1 93 ? -12.020 8.096 7.429 1.00 92.62 93 GLU A C 1
ATOM 769 O O . GLU A 1 93 ? -12.949 7.976 6.630 1.00 92.62 93 GLU A O 1
ATOM 774 N N . VAL A 1 94 ? -10.752 8.217 7.018 1.00 90.62 94 VAL A N 1
ATOM 775 C CA . VAL A 1 94 ? -10.372 8.219 5.593 1.00 90.62 94 VAL A CA 1
ATOM 776 C C . VAL A 1 94 ? -10.793 6.917 4.906 1.00 90.62 94 VAL A C 1
ATOM 778 O O . VAL A 1 94 ? -11.379 6.944 3.823 1.00 90.62 94 VAL A O 1
ATOM 781 N N . ALA A 1 95 ? -10.531 5.766 5.530 1.00 87.44 95 ALA A N 1
ATOM 782 C CA . ALA A 1 95 ? -10.921 4.475 4.972 1.00 87.44 95 ALA A CA 1
ATOM 783 C C . ALA A 1 95 ? -12.446 4.331 4.835 1.00 87.44 95 ALA A C 1
ATOM 785 O O . ALA A 1 95 ? -12.913 3.712 3.881 1.00 87.44 95 ALA A O 1
ATOM 786 N N . LEU A 1 96 ? -13.219 4.898 5.764 1.00 90.56 96 LEU A N 1
ATOM 787 C CA . LEU A 1 96 ? -14.678 4.886 5.720 1.00 90.56 96 LEU A CA 1
ATOM 788 C C . LEU A 1 96 ? -15.213 5.713 4.546 1.00 90.56 96 LEU A C 1
ATOM 790 O O . LEU A 1 96 ? -16.096 5.240 3.832 1.00 90.56 96 LEU A O 1
ATOM 794 N N . GLU A 1 97 ? -14.677 6.914 4.328 1.00 90.00 97 GLU A N 1
ATOM 795 C CA . GLU A 1 97 ? -15.086 7.766 3.205 1.00 90.00 97 GLU A CA 1
ATOM 796 C C . GLU A 1 97 ? -14.726 7.138 1.854 1.00 90.00 97 GLU A C 1
ATOM 798 O O . GLU A 1 97 ? -15.550 7.120 0.940 1.00 90.00 97 GLU A O 1
ATOM 803 N N . LEU A 1 98 ? -13.552 6.508 1.749 1.00 85.88 98 LEU A N 1
ATOM 804 C CA . LEU A 1 98 ? -13.156 5.778 0.541 1.00 85.88 98 LEU A CA 1
ATOM 805 C C . LEU A 1 98 ? -14.076 4.590 0.223 1.00 85.88 98 LEU A C 1
ATOM 807 O O . LEU A 1 98 ? -14.304 4.303 -0.950 1.00 85.88 98 LEU A O 1
ATOM 811 N N . GLU A 1 99 ? -14.599 3.888 1.232 1.00 85.00 99 GLU A N 1
ATOM 812 C CA . GLU A 1 99 ? -15.541 2.778 1.012 1.00 85.00 99 GLU A CA 1
ATOM 813 C C . GLU A 1 99 ? -16.959 3.265 0.698 1.00 85.00 99 GLU A C 1
ATOM 815 O O . GLU A 1 99 ? -17.661 2.622 -0.078 1.00 85.00 99 GLU A O 1
ATOM 820 N N . LYS A 1 100 ? -17.382 4.415 1.238 1.00 86.38 100 LYS A N 1
ATOM 821 C CA . LYS A 1 100 ? -18.665 5.040 0.872 1.00 86.38 100 LYS A CA 1
ATOM 822 C C . LYS A 1 100 ? -18.663 5.600 -0.548 1.00 86.38 100 LYS A C 1
ATOM 824 O O . LYS A 1 100 ? -19.689 5.552 -1.210 1.00 86.38 100 LYS A O 1
ATOM 829 N N . ALA A 1 101 ? -17.527 6.122 -1.010 1.00 85.38 101 ALA A N 1
ATOM 830 C CA . ALA A 1 101 ? -17.381 6.686 -2.350 1.00 85.38 101 ALA A CA 1
ATOM 831 C C . ALA A 1 101 ? -17.307 5.622 -3.465 1.00 85.38 101 ALA A C 1
ATOM 833 O O . ALA A 1 101 ? -17.218 5.965 -4.644 1.00 85.38 101 ALA A O 1
ATOM 834 N N . ARG A 1 102 ? -17.308 4.326 -3.124 1.00 77.88 102 ARG A N 1
ATOM 835 C CA . ARG A 1 102 ? -17.325 3.239 -4.109 1.00 77.88 102 ARG A CA 1
ATOM 836 C C . ARG A 1 102 ? -18.719 3.038 -4.691 1.00 77.88 102 ARG A C 1
ATOM 838 O O . ARG A 1 102 ? -19.707 3.094 -3.971 1.00 77.88 102 ARG A O 1
ATOM 845 N N . GLY A 1 103 ? -18.767 2.724 -5.988 1.00 70.94 103 GLY A N 1
ATOM 846 C CA . GLY A 1 103 ? -20.021 2.443 -6.698 1.00 70.94 103 GLY A CA 1
ATOM 847 C C . GLY A 1 103 ? -20.793 1.250 -6.125 1.00 70.94 103 GLY A C 1
ATOM 848 O O . GLY A 1 103 ? -22.010 1.316 -5.998 1.00 70.94 103 GLY A O 1
ATOM 849 N N . GLU A 1 104 ? -20.091 0.197 -5.699 1.00 76.44 104 GLU A N 1
ATOM 850 C CA . GLU A 1 104 ? -20.677 -0.906 -4.931 1.00 76.44 104 GLU A CA 1
ATOM 851 C C . GLU A 1 104 ? -20.235 -0.809 -3.470 1.00 76.44 104 GLU A C 1
ATOM 853 O O . GLU A 1 104 ? -19.093 -1.115 -3.114 1.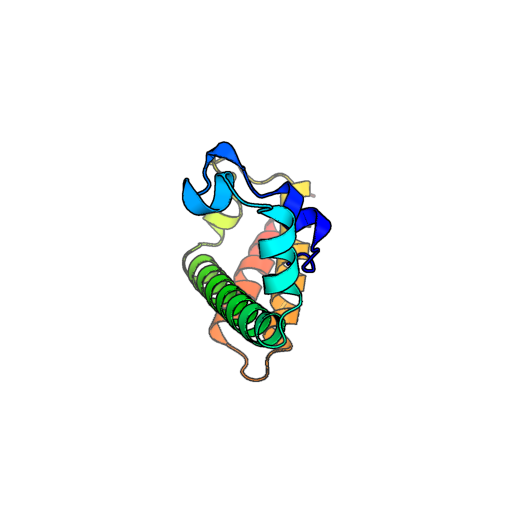00 76.44 104 GLU A O 1
ATOM 858 N N . MET A 1 105 ? -21.144 -0.339 -2.616 1.00 74.06 105 MET A N 1
ATOM 859 C CA . MET A 1 105 ? -20.894 -0.214 -1.184 1.00 74.06 105 MET A CA 1
ATOM 860 C C . MET A 1 105 ? -20.937 -1.583 -0.495 1.00 74.06 105 MET A C 1
ATOM 862 O O . MET A 1 105 ? -22.007 -2.177 -0.331 1.00 74.06 105 MET A O 1
ATOM 866 N N . ASP A 1 106 ? -19.795 -2.035 0.022 1.00 81.81 106 ASP A N 1
ATOM 867 C CA . ASP A 1 106 ? -19.730 -3.194 0.914 1.00 81.81 106 ASP A CA 1
ATOM 868 C C . ASP A 1 106 ? -20.254 -2.816 2.312 1.00 81.81 106 ASP A C 1
ATOM 870 O O . ASP A 1 106 ? -19.551 -2.278 3.178 1.00 81.81 106 ASP A O 1
ATOM 874 N N . LYS A 1 107 ? -21.544 -3.090 2.532 1.00 85.62 107 LYS A N 1
ATOM 875 C CA . LYS A 1 107 ? -22.245 -2.780 3.787 1.00 85.62 107 LYS A CA 1
ATOM 876 C C . LYS A 1 107 ? -21.634 -3.496 4.993 1.00 85.62 107 LYS A C 1
ATOM 878 O O . LYS A 1 107 ? -21.649 -2.932 6.089 1.00 85.62 107 LYS A O 1
ATOM 883 N N . GLN A 1 108 ? -21.122 -4.716 4.822 1.00 86.19 108 GLN A N 1
ATOM 884 C CA . GLN A 1 108 ? -20.513 -5.475 5.915 1.00 86.19 108 GLN A CA 1
ATOM 885 C C . GLN A 1 108 ? -19.197 -4.827 6.330 1.00 86.19 108 GLN A C 1
ATOM 887 O O . GLN A 1 108 ? -18.964 -4.577 7.514 1.00 86.19 108 GLN A O 1
ATOM 892 N N . HIS A 1 109 ? -18.385 -4.459 5.349 1.00 85.94 109 HIS A N 1
ATOM 893 C CA . HIS A 1 109 ? -17.112 -3.808 5.592 1.00 85.94 109 HIS A CA 1
ATOM 894 C C . HIS A 1 109 ? -17.269 -2.430 6.252 1.00 85.94 109 HIS A C 1
ATOM 896 O O . HIS A 1 109 ? -16.578 -2.113 7.220 1.00 85.94 109 HIS A O 1
ATOM 902 N N . ILE A 1 110 ? -18.263 -1.643 5.829 1.00 89.25 110 ILE A N 1
ATOM 903 C CA . ILE A 1 110 ? -18.616 -0.369 6.479 1.00 89.25 110 ILE A CA 1
ATOM 904 C C . ILE A 1 110 ? -19.020 -0.574 7.945 1.00 89.25 110 ILE A C 1
ATOM 906 O O . ILE A 1 110 ? -18.627 0.217 8.807 1.00 89.25 110 ILE A O 1
ATOM 910 N N . ARG A 1 111 ? -19.805 -1.617 8.254 1.00 90.56 111 ARG A N 1
ATOM 911 C CA . ARG A 1 111 ? -20.195 -1.934 9.640 1.00 90.56 111 ARG A CA 1
ATOM 912 C C . ARG A 1 111 ? -18.977 -2.247 10.505 1.00 90.56 111 ARG A C 1
ATOM 914 O O . ARG A 1 111 ? -18.914 -1.767 11.633 1.00 90.56 111 ARG A O 1
ATOM 921 N N . ILE A 1 112 ? -18.009 -2.986 9.969 1.00 90.19 112 ILE A N 1
ATOM 922 C CA . ILE A 1 112 ? -16.772 -3.340 10.676 1.00 90.19 112 ILE A CA 1
ATOM 923 C C . ILE A 1 112 ? -15.928 -2.094 10.948 1.00 90.19 112 ILE A C 1
ATOM 925 O O . ILE A 1 112 ? -15.563 -1.856 12.095 1.00 90.19 112 ILE A O 1
ATOM 929 N N . ILE A 1 113 ? -15.715 -1.229 9.947 1.00 90.25 113 ILE A N 1
ATOM 930 C CA . ILE A 1 113 ? -14.992 0.038 10.157 1.00 90.25 113 ILE A CA 1
ATOM 931 C C . ILE A 1 113 ? -15.685 0.887 11.232 1.00 90.25 113 ILE A C 1
ATOM 933 O O . ILE A 1 113 ? -15.021 1.437 12.104 1.00 90.25 113 ILE A O 1
ATOM 937 N N . LYS A 1 114 ? -17.023 0.970 11.217 1.00 91.81 114 LYS A N 1
ATOM 938 C CA . LYS A 1 114 ? -17.785 1.701 12.243 1.00 91.81 114 LYS A CA 1
ATOM 939 C C . LYS A 1 114 ? -17.650 1.082 13.638 1.00 91.81 114 LYS A C 1
ATOM 941 O O . LYS A 1 114 ? -17.545 1.834 14.605 1.00 91.81 114 LYS A O 1
ATOM 946 N N . LYS A 1 115 ? -17.653 -0.253 13.751 1.00 91.69 115 LYS A N 1
ATOM 947 C CA . LYS A 1 115 ? -17.422 -0.974 15.017 1.00 91.69 115 LYS A CA 1
ATOM 948 C C . LYS A 1 115 ? -16.046 -0.617 15.582 1.00 91.69 115 LYS A C 1
ATOM 950 O O . LYS A 1 115 ? -15.959 -0.186 16.728 1.00 91.69 115 LYS A O 1
ATOM 955 N N . HIS A 1 116 ? -15.010 -0.707 14.754 1.00 91.94 116 HIS A N 1
ATOM 956 C CA . HIS A 1 116 ? -13.635 -0.391 15.141 1.00 91.94 116 HIS A CA 1
ATOM 957 C C . HIS A 1 116 ? -13.473 1.080 15.529 1.00 91.94 116 HIS A C 1
ATOM 959 O O . HIS A 1 116 ? -12.930 1.391 16.585 1.00 91.94 116 HIS A O 1
ATOM 965 N N . LEU A 1 117 ? -14.049 1.995 14.745 1.00 92.38 117 LEU A N 1
ATOM 966 C CA . LEU A 1 117 ? -14.027 3.427 15.042 1.00 92.38 117 LEU A CA 1
ATOM 967 C C . LEU A 1 117 ? -14.722 3.752 16.374 1.00 92.38 117 LEU A C 1
ATOM 969 O O . LEU A 1 117 ? -14.279 4.643 17.098 1.00 92.38 117 LEU A O 1
ATOM 973 N N . LYS A 1 118 ? -15.804 3.037 16.715 1.00 92.56 118 LYS A N 1
ATOM 974 C CA . LYS A 1 118 ? -16.479 3.180 18.011 1.00 92.56 118 LYS A CA 1
ATOM 975 C C . LYS A 1 118 ? -15.554 2.774 19.160 1.00 92.56 118 LYS A C 1
ATOM 977 O O . LYS A 1 118 ? -15.475 3.526 20.126 1.00 92.56 118 LYS A O 1
ATOM 982 N N . ALA A 1 119 ? -14.841 1.655 19.032 1.00 91.50 119 ALA A N 1
ATOM 983 C CA . ALA A 1 119 ? -13.891 1.191 20.043 1.00 91.50 119 ALA A CA 1
ATOM 984 C C . ALA A 1 119 ? -12.750 2.201 20.262 1.00 91.50 119 ALA A C 1
ATOM 986 O O . ALA A 1 119 ? -12.503 2.616 21.392 1.00 91.50 119 ALA A O 1
ATOM 987 N N . VAL A 1 120 ? -12.144 2.708 19.180 1.00 91.44 120 VAL A N 1
ATOM 988 C CA . VAL A 1 120 ? -11.089 3.739 19.257 1.00 91.44 120 VAL A CA 1
ATOM 989 C C . VAL A 1 120 ? -11.601 5.022 19.923 1.00 91.44 120 VAL A C 1
ATOM 991 O O . VAL A 1 120 ? -10.940 5.578 20.797 1.00 91.44 120 VAL A O 1
ATOM 994 N N . LYS A 1 121 ? -12.810 5.482 19.572 1.00 90.62 121 LYS A N 1
ATOM 995 C CA . LYS A 1 121 ? -13.422 6.674 20.190 1.00 90.62 121 LYS A CA 1
ATOM 996 C C . LYS A 1 121 ? -13.739 6.470 21.670 1.00 90.62 121 LYS A C 1
ATOM 998 O O . LYS A 1 121 ? -13.608 7.412 22.445 1.00 90.62 121 LYS A O 1
ATOM 1003 N N . GLN A 1 122 ? -14.166 5.272 22.065 1.00 90.62 122 GLN A N 1
ATOM 1004 C CA . GLN A 1 122 ? -14.379 4.936 23.473 1.00 90.62 122 GLN A CA 1
ATOM 1005 C C . GLN A 1 122 ? -13.058 4.953 24.245 1.00 90.62 122 GLN A C 1
ATOM 1007 O O . GLN A 1 122 ? -12.998 5.594 25.292 1.00 90.62 122 GLN A O 1
ATOM 1012 N N . ARG A 1 123 ? -11.993 4.361 23.689 1.00 86.00 123 ARG A N 1
ATOM 1013 C CA . ARG A 1 123 ? -10.657 4.381 24.297 1.00 86.00 123 ARG A CA 1
ATOM 1014 C C . ARG A 1 123 ? -10.152 5.807 24.510 1.00 86.00 123 ARG A C 1
ATOM 1016 O O . ARG A 1 123 ? -9.777 6.153 25.624 1.00 86.00 123 ARG A O 1
ATOM 1023 N N . LEU A 1 124 ? -10.248 6.658 23.487 1.00 88.50 124 LEU A N 1
ATOM 1024 C CA . LEU A 1 124 ? -9.837 8.063 23.575 1.00 88.50 124 LEU A CA 1
ATOM 1025 C C . LEU A 1 124 ? -10.607 8.855 24.639 1.00 88.50 124 LEU A C 1
ATOM 1027 O O . LEU A 1 124 ? -10.014 9.711 25.280 1.00 88.50 124 LEU A O 1
ATOM 1031 N N . ARG A 1 125 ? -11.898 8.560 24.844 1.00 87.94 125 ARG A N 1
ATOM 1032 C CA . ARG A 1 125 ? -12.714 9.196 25.895 1.00 87.94 125 ARG A CA 1
ATOM 1033 C C . ARG A 1 125 ? -12.373 8.704 27.298 1.00 87.94 125 ARG A C 1
ATOM 1035 O O . ARG A 1 125 ? -12.502 9.471 28.235 1.00 87.94 125 ARG A O 1
ATOM 1042 N N . SER A 1 126 ? -11.982 7.437 27.440 1.00 78.94 126 SER A N 1
ATOM 1043 C CA . SER A 1 126 ? -11.592 6.844 28.729 1.00 78.94 126 SER A CA 1
ATOM 1044 C C . SER A 1 126 ? -10.191 7.248 29.203 1.00 78.94 126 SER A C 1
ATOM 1046 O O . SER A 1 126 ? -9.835 6.976 30.343 1.00 78.94 126 SER A O 1
ATOM 1048 N N . SER A 1 127 ? -9.385 7.839 28.318 1.00 62.09 127 SER A N 1
ATOM 1049 C CA . SER A 1 127 ? -8.019 8.303 28.604 1.00 62.09 127 SER A CA 1
ATOM 1050 C C . SER A 1 127 ? -7.927 9.810 28.885 1.00 62.09 127 SER A C 1
ATOM 1052 O O . SER A 1 127 ? -6.831 10.299 29.144 1.00 62.09 127 SER A O 1
ATOM 1054 N N . THR A 1 128 ? -9.051 10.524 28.799 1.00 52.75 128 THR A N 1
ATOM 1055 C CA . THR A 1 128 ? -9.253 11.916 29.250 1.00 52.75 128 THR A CA 1
ATOM 1056 C C . THR A 1 128 ? -9.952 11.921 30.591 1.00 52.75 128 THR A C 1
ATOM 1058 O O . THR A 1 128 ? -9.558 12.745 31.438 1.00 52.75 128 THR A O 1
#